Protein AF-A0AAD9KZC9-F1 (afdb_monomer_lite)

Sequence (178 aa):
MEQQASNIDYYKADNKGLCPDNWCVKVGAPATLSSRIDMGKLCSAVNNSTCDINAFLSQDCGNYLCGYIYYSSLLIDPTRTAFIHVPMLNEPFSAAQMAAGMETVCSAVNKSNCDVDAVVSLDPGRYLCDYIYYTSLHINPFCTAFIHVPPLNQPYTARQLAVAIRIAILAMLRMVPD

Foldseek 3Di:
DEFKAAQAQQPDADPVRDTDDNRGLDPPDDGMFGAPPPVVVVQVVCVPDPDPDHDDYDHDLDNYPRRSLQVVVRVVPSDPGDGDDDDDFDDDDDPVRVQVLLVQLQVQLVPDPLPDHDDDDPDLDDDSSCVVQVSQCVVPVGRDDGDDDDDDVVVDHPSSVSVSVVSSVSSNVVVGDD

Radius of gyration: 16.82 Å; chains: 1; bounding box: 42×35×44 Å

Organism: Ridgeia piscesae (NCBI:txid27915)

InterPro domains:
  IPR016125 Peptidase C15, pyroglutamyl peptidase I-like [PF01470] (5-92)
  IPR016125 Peptidase C15, pyroglutamyl peptidase I-like [PTHR23402] (2-100)
  IPR036440 Peptidase C15, pyroglutamyl peptidase I-like superfamily [G3DSA:3.40.630.20] (1-113)
  IPR036440 Peptidase C15, pyroglutamyl peptidase I-like superfamily [SSF53182] (2-108)
  IPR036440 Peptidase C15, pyroglutamyl peptidase I-like superfamily [SSF53182] (102-176)

pLDDT: mean 82.24, std 11.36, range [44.75, 97.19]

Structure (mmCIF, N/CA/C/O backbone):
data_AF-A0AAD9KZC9-F1
#
_entry.id   AF-A0AAD9KZC9-F1
#
loop_
_atom_site.group_PDB
_atom_site.id
_atom_site.type_symbol
_atom_site.label_atom_id
_atom_site.label_alt_id
_atom_site.label_comp_id
_atom_site.label_asym_id
_atom_site.label_entity_id
_atom_site.label_seq_id
_atom_site.pdbx_PDB_ins_code
_atom_site.Cartn_x
_atom_site.Cartn_y
_atom_site.Cartn_z
_atom_site.occupancy
_atom_site.B_iso_or_equiv
_atom_site.auth_seq_id
_atom_site.auth_comp_id
_atom_site.auth_asym_id
_atom_site.auth_atom_id
_atom_site.pdbx_PDB_model_num
ATOM 1 N N . MET A 1 1 ? -4.784 7.322 -3.745 1.00 84.12 1 MET A N 1
ATOM 2 C CA . MET A 1 1 ? -5.005 5.880 -4.005 1.00 84.12 1 MET A CA 1
ATOM 3 C C . MET A 1 1 ? -4.608 5.606 -5.436 1.00 84.12 1 MET A C 1
ATOM 5 O O . MET A 1 1 ? -5.137 6.276 -6.309 1.00 84.12 1 MET A O 1
ATOM 9 N N . GLU A 1 2 ? -3.690 4.677 -5.675 1.00 91.25 2 GLU A N 1
ATOM 10 C CA . GLU A 1 2 ? -3.120 4.442 -7.006 1.00 91.25 2 GLU A CA 1
ATOM 11 C C . GLU A 1 2 ? -3.871 3.319 -7.723 1.00 91.25 2 GLU A C 1
ATOM 13 O O . GLU A 1 2 ? -3.941 2.203 -7.214 1.00 91.25 2 GLU A O 1
ATOM 18 N N . GLN A 1 3 ? -4.449 3.598 -8.893 1.00 95.62 3 GLN A N 1
ATOM 19 C CA . GLN A 1 3 ? -5.153 2.578 -9.685 1.00 95.62 3 GLN A CA 1
ATOM 20 C C . GLN A 1 3 ? -4.210 1.775 -10.587 1.00 95.62 3 GLN A C 1
ATOM 22 O O . GLN A 1 3 ? -4.510 0.624 -10.927 1.00 95.62 3 GLN A O 1
ATOM 27 N N . GLN A 1 4 ? -3.102 2.387 -11.002 1.00 95.44 4 GLN A N 1
ATOM 28 C CA . GLN A 1 4 ? -2.185 1.842 -11.993 1.00 95.44 4 GLN A CA 1
ATOM 29 C C . GLN A 1 4 ? -0.729 2.192 -11.687 1.00 95.44 4 GLN A C 1
ATOM 31 O O . GLN A 1 4 ? -0.453 3.146 -10.964 1.00 95.44 4 GLN A O 1
ATOM 36 N N . ALA A 1 5 ? 0.184 1.424 -12.277 1.00 95.44 5 ALA A N 1
ATOM 37 C CA . ALA A 1 5 ? 1.619 1.654 -12.219 1.00 95.44 5 ALA A CA 1
ATOM 38 C C . ALA A 1 5 ? 2.258 1.522 -13.603 1.00 95.44 5 ALA A C 1
ATOM 40 O O . ALA A 1 5 ? 1.800 0.733 -14.438 1.00 95.44 5 ALA A O 1
ATOM 41 N N . SER A 1 6 ? 3.350 2.255 -13.813 1.00 95.56 6 SER A N 1
ATOM 42 C CA . SER A 1 6 ? 4.160 2.219 -15.033 1.00 95.56 6 SER A CA 1
ATOM 43 C C . SER A 1 6 ? 5.324 1.234 -14.909 1.00 95.56 6 SER A C 1
ATOM 45 O O . SER A 1 6 ? 5.920 1.096 -13.840 1.00 95.56 6 SER A O 1
ATOM 47 N N . ASN A 1 7 ? 5.673 0.574 -16.012 1.00 96.25 7 ASN A N 1
ATOM 48 C CA . ASN A 1 7 ? 6.872 -0.258 -16.135 1.00 96.25 7 ASN A CA 1
ATOM 49 C C . ASN A 1 7 ? 8.105 0.542 -16.568 1.00 96.25 7 ASN A C 1
ATOM 51 O O . ASN A 1 7 ? 9.201 0.005 -16.516 1.00 96.25 7 ASN A O 1
ATOM 55 N N . ILE A 1 8 ? 7.936 1.770 -17.054 1.00 94.88 8 ILE A N 1
ATOM 56 C CA . ILE A 1 8 ? 8.981 2.541 -17.740 1.00 94.88 8 ILE A CA 1
ATOM 57 C C . ILE A 1 8 ? 9.397 3.781 -16.944 1.00 94.88 8 ILE A C 1
ATOM 59 O O . ILE A 1 8 ? 8.752 4.144 -15.962 1.00 94.88 8 ILE A O 1
ATOM 63 N N . ASP A 1 9 ? 10.460 4.436 -17.410 1.00 94.2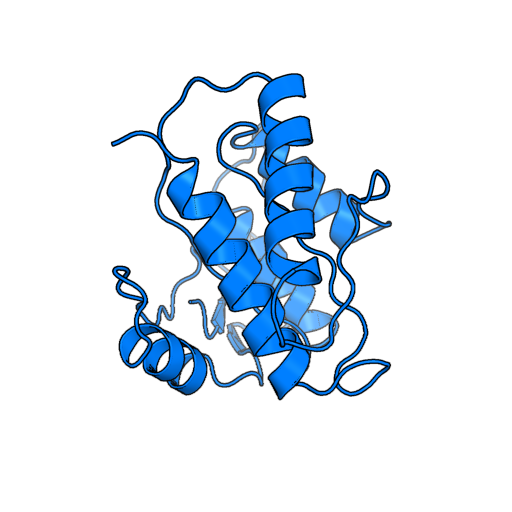5 9 ASP A N 1
ATOM 64 C CA . ASP A 1 9 ? 10.953 5.731 -16.931 1.00 94.25 9 ASP A CA 1
ATOM 65 C C . ASP A 1 9 ? 11.542 5.716 -15.507 1.00 94.25 9 ASP A C 1
ATOM 67 O O . ASP A 1 9 ? 11.534 6.724 -14.798 1.00 94.25 9 ASP A O 1
ATOM 71 N N . TYR A 1 10 ? 12.132 4.592 -15.094 1.00 91.94 10 TYR A N 1
ATOM 72 C CA . TYR A 1 10 ? 12.855 4.458 -13.821 1.00 91.94 10 TYR A CA 1
ATOM 73 C C . TYR A 1 10 ? 14.319 4.905 -13.945 1.00 91.94 10 TYR A C 1
ATOM 75 O O . TYR A 1 10 ? 15.244 4.120 -13.755 1.00 91.94 10 TYR A O 1
ATOM 83 N N . TYR A 1 11 ? 14.541 6.176 -14.283 1.00 91.56 11 TYR A N 1
ATOM 84 C CA . TYR A 1 11 ? 15.883 6.771 -14.428 1.00 91.56 11 TYR A CA 1
ATOM 85 C C . TYR A 1 11 ? 16.439 7.369 -13.127 1.00 91.56 11 TYR A C 1
ATOM 87 O O . TYR A 1 11 ? 17.618 7.712 -13.048 1.00 91.56 11 TYR A O 1
ATOM 95 N N . LYS A 1 12 ? 15.592 7.555 -12.106 1.00 86.38 12 LYS A N 1
ATOM 96 C CA . LYS A 1 12 ? 16.009 8.128 -10.822 1.00 86.38 12 LYS A CA 1
ATOM 97 C C . LYS A 1 12 ? 16.819 7.102 -10.038 1.00 86.38 12 LYS A C 1
ATOM 99 O O . LYS A 1 12 ? 16.315 6.024 -9.731 1.00 86.38 12 LYS A O 1
ATOM 104 N N . ALA A 1 13 ? 18.050 7.474 -9.705 1.00 84.38 13 ALA A N 1
ATOM 105 C CA . ALA A 1 13 ? 18.915 6.668 -8.866 1.00 84.38 13 ALA A CA 1
ATOM 106 C C . ALA A 1 13 ? 18.370 6.571 -7.435 1.00 84.38 13 ALA A C 1
ATOM 108 O O . ALA A 1 13 ? 17.853 7.549 -6.890 1.00 84.38 13 ALA A O 1
ATOM 109 N N . ASP A 1 14 ? 18.501 5.391 -6.842 1.00 81.56 14 ASP A N 1
ATOM 110 C CA . ASP A 1 14 ? 18.249 5.150 -5.433 1.00 81.56 14 ASP A CA 1
ATOM 111 C C . ASP A 1 14 ? 19.375 5.721 -4.551 1.00 81.56 14 ASP A C 1
ATOM 113 O O . ASP A 1 14 ? 20.325 6.366 -5.006 1.00 81.56 14 ASP A O 1
ATOM 117 N N . ASN A 1 15 ? 19.281 5.463 -3.252 1.00 70.12 15 ASN A N 1
ATOM 118 C CA . ASN A 1 15 ? 20.281 5.849 -2.256 1.00 70.12 15 ASN A CA 1
ATOM 119 C C . ASN A 1 15 ? 21.689 5.264 -2.495 1.00 70.12 15 ASN A C 1
ATOM 121 O O . ASN A 1 15 ? 22.656 5.763 -1.920 1.00 70.12 15 ASN A O 1
ATOM 125 N N . LYS A 1 16 ? 21.824 4.212 -3.309 1.00 81.62 16 LYS A N 1
ATOM 126 C CA . LYS A 1 16 ? 23.102 3.611 -3.709 1.00 81.62 16 LYS A CA 1
ATOM 127 C C . LYS A 1 16 ? 23.587 4.134 -5.059 1.00 81.62 16 LYS A C 1
ATOM 129 O O . LYS A 1 16 ? 24.608 3.663 -5.556 1.00 81.62 16 LYS A O 1
ATOM 134 N N . GLY A 1 17 ? 22.887 5.103 -5.646 1.00 84.25 17 GLY A N 1
ATOM 135 C CA . GLY A 1 17 ? 23.202 5.613 -6.972 1.00 84.25 17 GLY A CA 1
ATOM 136 C C . GLY A 1 17 ? 22.785 4.657 -8.094 1.00 84.25 17 GLY A C 1
ATOM 137 O O . GLY A 1 17 ? 23.264 4.810 -9.215 1.00 84.25 17 GLY A O 1
ATOM 138 N N . LEU A 1 18 ? 21.933 3.666 -7.810 1.00 85.12 18 LEU A N 1
ATOM 139 C CA . LEU A 1 18 ? 21.536 2.629 -8.759 1.00 85.12 18 LEU A CA 1
ATOM 140 C C . LEU A 1 18 ? 20.131 2.885 -9.301 1.00 85.12 18 LEU A C 1
ATOM 142 O O . LEU A 1 18 ? 19.255 3.382 -8.603 1.00 85.12 18 LEU A O 1
ATOM 146 N N . CYS A 1 19 ? 19.895 2.508 -10.551 1.00 89.00 19 CYS A N 1
ATOM 147 C CA . CYS A 1 19 ? 18.559 2.460 -11.140 1.00 89.00 19 CYS A CA 1
ATOM 148 C C . CYS A 1 19 ? 18.408 1.165 -11.954 1.00 89.00 19 CYS A C 1
ATOM 150 O O . CYS A 1 19 ? 19.422 0.543 -12.282 1.00 89.00 19 CYS A O 1
ATOM 152 N N . PRO A 1 20 ? 17.175 0.718 -12.251 1.00 89.69 20 PRO A N 1
ATOM 153 C CA . PRO A 1 20 ? 16.957 -0.493 -13.031 1.00 89.69 20 PRO A CA 1
ATOM 154 C C . PRO A 1 20 ? 17.607 -0.434 -14.417 1.00 89.69 20 PRO A C 1
ATOM 156 O O . PRO A 1 20 ? 17.500 0.570 -15.128 1.00 89.69 20 PRO A O 1
ATOM 159 N N . ASP A 1 21 ? 18.206 -1.549 -14.836 1.00 86.94 21 ASP A N 1
ATOM 160 C CA . ASP A 1 21 ? 18.710 -1.705 -16.198 1.00 86.94 21 ASP A CA 1
ATOM 161 C C . ASP A 1 21 ? 17.570 -1.531 -17.213 1.00 86.94 21 ASP A C 1
ATOM 163 O O . ASP A 1 21 ? 16.456 -2.032 -17.030 1.00 86.94 21 ASP A O 1
ATOM 167 N N . ASN A 1 22 ? 17.847 -0.833 -18.317 1.00 91.50 22 ASN A N 1
ATOM 168 C CA . ASN A 1 22 ? 16.850 -0.439 -19.327 1.00 91.50 22 ASN A CA 1
ATOM 169 C C . ASN A 1 22 ? 15.749 0.504 -18.802 1.00 91.50 22 ASN A C 1
ATOM 171 O O . ASN A 1 22 ? 14.739 0.689 -19.479 1.00 91.50 22 ASN A O 1
ATOM 175 N N . TRP A 1 23 ? 15.929 1.081 -17.606 1.00 94.50 23 TRP A N 1
ATOM 176 C CA . TRP A 1 23 ? 15.003 2.029 -16.971 1.00 94.50 23 TRP A CA 1
ATOM 177 C C . TRP A 1 23 ? 13.575 1.494 -16.840 1.00 94.50 23 TRP A C 1
ATOM 179 O O . TRP A 1 23 ? 12.606 2.256 -16.873 1.00 94.50 23 TRP A O 1
ATOM 189 N N . CYS A 1 24 ? 13.445 0.173 -16.695 1.00 94.94 24 CYS A N 1
ATOM 190 C CA . CYS A 1 24 ? 12.161 -0.497 -16.575 1.00 94.94 24 CYS A CA 1
ATOM 191 C C . CYS A 1 24 ? 12.136 -1.490 -15.413 1.00 94.94 24 CYS A C 1
ATOM 193 O O . CYS A 1 24 ? 13.174 -1.997 -14.992 1.00 94.94 24 CYS A O 1
ATOM 195 N N . VAL A 1 25 ? 10.943 -1.791 -14.896 1.00 91.75 25 VAL A N 1
ATOM 196 C CA . VAL A 1 25 ? 10.789 -2.758 -13.797 1.00 91.75 25 VAL A CA 1
ATOM 197 C C . VAL A 1 25 ? 11.050 -4.178 -14.288 1.00 91.75 25 VAL A C 1
ATOM 199 O O . VAL A 1 25 ? 11.763 -4.946 -13.642 1.00 91.75 25 VAL A O 1
ATOM 202 N N . LYS A 1 26 ? 10.482 -4.536 -15.446 1.00 93.81 26 LYS A N 1
ATOM 203 C CA . LYS A 1 26 ? 10.667 -5.843 -16.081 1.00 93.81 26 LYS A CA 1
ATOM 204 C C . LYS A 1 26 ? 10.661 -5.738 -17.603 1.00 93.81 26 LYS A C 1
ATOM 206 O O . LYS A 1 26 ? 9.644 -5.400 -18.214 1.00 93.81 26 LYS A O 1
ATOM 211 N N . VAL A 1 27 ? 11.781 -6.119 -18.218 1.00 95.56 27 VAL A N 1
ATOM 212 C CA . VAL A 1 27 ? 11.926 -6.189 -19.679 1.00 95.56 27 VAL A CA 1
ATOM 213 C C . VAL A 1 27 ? 10.889 -7.152 -20.264 1.00 95.56 27 VAL A C 1
ATOM 215 O O . VAL A 1 27 ? 10.708 -8.266 -19.772 1.00 95.56 27 VAL A O 1
ATOM 218 N N . GLY A 1 28 ? 10.191 -6.710 -21.313 1.00 95.25 28 GLY A N 1
ATOM 219 C CA . GLY A 1 28 ? 9.164 -7.495 -22.007 1.00 95.25 28 GLY A CA 1
ATOM 220 C C . GLY A 1 28 ? 7.811 -7.581 -21.291 1.00 95.25 28 GLY A C 1
ATOM 221 O O . GLY A 1 28 ? 6.893 -8.206 -21.819 1.00 95.25 28 GLY A O 1
ATOM 222 N N . ALA A 1 29 ? 7.656 -6.966 -20.115 1.00 95.75 29 ALA A N 1
ATOM 223 C CA . ALA A 1 29 ? 6.354 -6.825 -19.468 1.00 95.75 29 ALA A CA 1
ATOM 224 C C . ALA A 1 29 ? 5.546 -5.656 -20.077 1.00 95.75 29 ALA A C 1
ATOM 226 O O . ALA A 1 29 ? 6.134 -4.790 -20.732 1.00 95.75 29 ALA A O 1
ATOM 227 N N . PRO A 1 30 ? 4.213 -5.602 -19.865 1.00 97.19 30 PRO A N 1
ATOM 228 C CA . PRO A 1 30 ? 3.374 -4.489 -20.318 1.00 97.19 30 PRO A CA 1
ATOM 229 C C . PRO A 1 30 ? 3.914 -3.113 -19.898 1.00 97.19 30 PRO A C 1
ATOM 231 O O . PRO A 1 30 ? 4.654 -3.000 -18.932 1.00 97.19 30 PRO A O 1
ATOM 234 N N . ALA A 1 31 ? 3.550 -2.040 -20.602 1.00 95.38 31 ALA A N 1
ATOM 235 C CA . ALA A 1 31 ? 3.979 -0.690 -20.208 1.00 95.38 31 ALA A CA 1
ATOM 236 C C . ALA A 1 31 ? 3.273 -0.200 -18.931 1.00 95.38 31 ALA A C 1
ATOM 238 O O . ALA A 1 31 ? 3.824 0.593 -18.172 1.00 95.38 31 ALA A O 1
ATOM 239 N N . THR A 1 32 ? 2.059 -0.689 -18.684 1.00 96.56 32 THR A N 1
ATOM 240 C CA . THR A 1 32 ? 1.214 -0.282 -17.562 1.00 96.56 32 THR A CA 1
ATOM 241 C C . THR A 1 32 ? 0.460 -1.491 -17.035 1.00 96.56 32 THR A C 1
ATOM 243 O O . THR A 1 32 ? 0.015 -2.343 -17.807 1.00 96.56 32 THR A O 1
ATOM 246 N N . LEU A 1 33 ? 0.295 -1.551 -15.717 1.00 96.62 33 LEU A N 1
ATOM 247 C CA . LEU A 1 33 ? -0.581 -2.503 -15.045 1.00 96.62 33 LEU A CA 1
ATOM 248 C C . LEU A 1 33 ? -1.555 -1.749 -14.148 1.00 96.62 33 LEU A C 1
ATOM 250 O O . LEU A 1 33 ? -1.214 -0.705 -13.598 1.00 96.62 33 LEU A O 1
ATOM 254 N N . SER A 1 34 ? -2.745 -2.310 -13.963 1.00 95.81 34 SER A N 1
ATOM 255 C CA . SER A 1 34 ? -3.761 -1.761 -13.067 1.00 95.81 34 SER A CA 1
ATOM 256 C C . SER A 1 34 ? -4.126 -2.769 -11.991 1.00 95.81 34 SER A C 1
ATOM 258 O O . SER A 1 34 ? -4.218 -3.973 -12.256 1.00 95.81 34 SER A O 1
ATOM 260 N N . SER A 1 35 ? -4.382 -2.273 -10.782 1.00 93.06 35 SER A N 1
ATOM 261 C CA . SER A 1 35 ? -5.035 -3.085 -9.759 1.00 93.06 35 SER A CA 1
ATOM 262 C C . SER A 1 35 ? -6.418 -3.513 -10.244 1.00 93.06 35 SER A C 1
ATOM 264 O O . SER A 1 35 ? -7.124 -2.742 -10.894 1.00 93.06 35 SER A O 1
ATOM 266 N N . ARG A 1 36 ? -6.832 -4.739 -9.910 1.00 93.81 36 ARG A N 1
ATOM 267 C CA . ARG A 1 36 ? -8.231 -5.165 -10.070 1.00 93.81 36 ARG A CA 1
ATOM 268 C C . ARG A 1 36 ? -9.096 -4.783 -8.871 1.00 93.81 36 ARG A C 1
ATOM 270 O O . ARG A 1 36 ? -10.302 -5.015 -8.898 1.00 93.81 36 ARG A O 1
ATOM 277 N N . ILE A 1 37 ? -8.497 -4.202 -7.833 1.00 89.00 37 ILE A N 1
ATOM 278 C CA . ILE A 1 37 ? -9.226 -3.509 -6.778 1.00 89.00 37 ILE A CA 1
ATOM 279 C C . ILE A 1 37 ? -9.670 -2.163 -7.356 1.00 89.00 37 ILE A C 1
ATOM 281 O O . ILE A 1 37 ? -8.872 -1.414 -7.921 1.00 89.00 37 ILE A O 1
ATOM 285 N N . ASP A 1 38 ? -10.965 -1.880 -7.242 1.00 90.75 38 ASP A N 1
ATOM 286 C CA . ASP A 1 38 ? -11.567 -0.638 -7.721 1.00 90.75 38 ASP A CA 1
ATOM 287 C C . ASP A 1 38 ? -11.226 0.502 -6.751 1.00 90.75 38 ASP A C 1
ATOM 289 O O . ASP A 1 38 ? -11.909 0.730 -5.745 1.00 90.75 38 ASP A O 1
ATOM 293 N N . MET A 1 39 ? -10.125 1.198 -7.039 1.00 89.25 39 MET A N 1
ATOM 294 C CA . MET A 1 39 ? -9.625 2.274 -6.189 1.00 89.25 39 MET A CA 1
ATOM 295 C C . MET A 1 39 ? -10.532 3.498 -6.230 1.00 89.25 39 MET A C 1
ATOM 297 O O . MET A 1 39 ? -10.575 4.251 -5.262 1.00 89.25 39 MET A O 1
ATOM 301 N N . GLY A 1 40 ? -11.301 3.687 -7.307 1.00 89.94 40 GLY A N 1
ATOM 302 C CA . GLY A 1 40 ? -12.314 4.737 -7.392 1.00 89.94 40 GLY A CA 1
ATOM 303 C C . GLY A 1 40 ? -13.448 4.509 -6.391 1.00 89.94 40 GLY A C 1
ATOM 304 O O . GLY A 1 40 ? -13.823 5.428 -5.654 1.00 89.94 40 GLY A O 1
ATOM 305 N N . LYS A 1 41 ? -13.948 3.270 -6.294 1.00 88.44 41 LYS A N 1
ATOM 306 C CA . LYS A 1 41 ? -14.917 2.882 -5.258 1.00 88.44 41 LYS A CA 1
ATOM 307 C C . LYS A 1 41 ? -14.336 3.015 -3.857 1.00 88.44 41 LYS A C 1
ATOM 309 O O . LYS A 1 41 ? -15.022 3.538 -2.982 1.00 88.44 41 LYS A O 1
ATOM 314 N N . LEU A 1 42 ? -13.094 2.580 -3.641 1.00 83.69 42 LEU A N 1
ATOM 315 C CA . LEU A 1 42 ? -12.437 2.706 -2.337 1.00 83.69 42 LEU A CA 1
ATOM 316 C C . LEU A 1 42 ? -12.280 4.180 -1.929 1.00 83.69 42 LEU A C 1
ATOM 318 O O . LEU A 1 42 ? -12.610 4.549 -0.807 1.00 83.69 42 LEU A O 1
ATOM 322 N N . CYS A 1 43 ? -11.860 5.031 -2.864 1.00 84.94 43 CYS A N 1
ATOM 323 C CA . CYS A 1 43 ? -11.721 6.472 -2.680 1.00 84.94 43 CYS A CA 1
ATOM 324 C C . CYS A 1 43 ? -13.065 7.121 -2.320 1.00 84.94 43 CYS A C 1
ATOM 326 O O . CYS A 1 43 ? -13.178 7.823 -1.317 1.00 84.94 43 CYS A O 1
ATOM 328 N N . SER A 1 44 ? -14.120 6.783 -3.068 1.00 85.19 44 SER A N 1
ATOM 329 C CA . SER A 1 44 ? -15.486 7.243 -2.792 1.00 85.19 44 SER A CA 1
ATOM 330 C C . SER A 1 44 ? -15.982 6.780 -1.420 1.00 85.19 44 SER A C 1
ATOM 332 O O . SER A 1 44 ? -16.632 7.538 -0.706 1.00 85.19 44 SER A O 1
ATOM 334 N N . ALA A 1 45 ? -15.669 5.544 -1.025 1.00 81.50 45 ALA A N 1
ATOM 335 C CA . ALA A 1 45 ? -16.041 5.013 0.282 1.00 81.50 45 ALA A CA 1
ATOM 336 C C . ALA A 1 45 ? -15.341 5.752 1.433 1.00 81.50 45 ALA A C 1
ATOM 338 O O . ALA A 1 45 ? -15.967 5.968 2.468 1.00 81.50 45 ALA A O 1
ATOM 339 N N . VAL A 1 46 ? -14.080 6.167 1.255 1.00 74.25 46 VAL A N 1
ATOM 340 C CA . VAL A 1 46 ? -13.367 6.999 2.240 1.00 74.25 46 VAL A CA 1
ATOM 341 C C . VAL A 1 46 ? -14.003 8.383 2.337 1.00 74.25 46 VAL A C 1
ATOM 343 O O . VAL A 1 46 ? -14.352 8.796 3.442 1.00 74.25 46 VAL A O 1
ATOM 346 N N . ASN A 1 47 ? -14.252 9.039 1.202 1.00 78.31 47 ASN A N 1
ATOM 347 C CA . ASN A 1 47 ? -14.821 10.392 1.161 1.00 78.31 47 ASN A CA 1
ATOM 348 C C . ASN A 1 47 ? -16.263 10.464 1.685 1.00 78.31 47 ASN A C 1
ATOM 350 O O . ASN A 1 47 ? -16.666 11.475 2.245 1.00 78.31 47 ASN A O 1
ATOM 354 N N . ASN A 1 48 ? -17.040 9.388 1.539 1.00 82.00 48 ASN A N 1
ATOM 355 C CA . ASN A 1 48 ? -18.402 9.292 2.078 1.00 82.00 48 ASN A CA 1
ATOM 356 C C . ASN A 1 48 ? -18.447 8.805 3.535 1.00 82.00 48 ASN A C 1
ATOM 358 O O . ASN A 1 48 ? -19.527 8.608 4.096 1.00 82.00 48 ASN A O 1
ATOM 362 N N . SER A 1 49 ? -17.294 8.530 4.141 1.00 77.06 49 SER A N 1
ATOM 363 C CA . SER A 1 49 ? -17.224 8.117 5.536 1.00 77.06 49 SER A CA 1
ATOM 364 C C . SER A 1 49 ? -17.157 9.330 6.465 1.00 77.06 49 SER A C 1
ATOM 366 O O . SER A 1 49 ? -16.911 10.449 6.040 1.00 77.06 49 SER A O 1
ATOM 368 N N . THR A 1 50 ? -17.314 9.113 7.770 1.00 67.31 50 THR A N 1
ATOM 369 C CA . THR A 1 50 ? -17.133 10.158 8.797 1.00 67.31 50 THR A CA 1
ATOM 370 C C . THR A 1 50 ? -15.654 10.531 9.026 1.00 67.31 50 THR A C 1
ATOM 372 O O . THR A 1 50 ? -15.289 10.933 10.127 1.00 67.31 50 THR A O 1
ATOM 375 N N . CYS A 1 51 ? -14.778 10.257 8.057 1.00 55.66 51 CYS A N 1
ATOM 376 C CA . CYS A 1 51 ? -13.347 10.529 8.125 1.00 55.66 51 CYS A CA 1
ATOM 377 C C . CYS A 1 51 ? -13.099 11.952 7.632 1.00 55.66 51 CYS A C 1
ATOM 379 O O . CYS A 1 51 ? -13.516 12.281 6.528 1.00 55.66 51 CYS A O 1
ATOM 381 N N . ASP A 1 52 ? -12.380 12.764 8.404 1.00 67.25 52 ASP A N 1
ATOM 382 C CA . ASP A 1 52 ? -12.081 14.160 8.049 1.00 67.25 52 ASP A CA 1
ATOM 383 C C . ASP A 1 52 ? -10.898 14.271 7.067 1.00 67.25 52 ASP A C 1
ATOM 385 O O . ASP A 1 52 ? -10.052 15.156 7.147 1.00 67.25 52 ASP A O 1
ATOM 389 N N . ILE A 1 53 ? -10.776 13.286 6.171 1.00 63.97 53 ILE A N 1
ATOM 390 C CA . ILE A 1 53 ? -9.677 13.177 5.215 1.00 63.97 53 ILE A CA 1
ATOM 391 C C . ILE A 1 53 ? -10.246 12.893 3.847 1.00 63.97 53 ILE A C 1
ATOM 393 O O . ILE A 1 53 ? -10.986 11.930 3.643 1.00 63.97 53 ILE A O 1
ATOM 397 N N . ASN A 1 54 ? -9.802 13.708 2.901 1.00 73.50 54 ASN A N 1
ATOM 398 C CA . ASN A 1 54 ? -10.113 13.534 1.500 1.00 73.50 54 ASN A CA 1
ATOM 399 C C . ASN A 1 54 ? -9.131 12.542 0.873 1.00 73.50 54 ASN A C 1
ATOM 401 O O . ASN A 1 54 ? -7.917 12.752 0.857 1.00 73.50 54 ASN A O 1
ATOM 405 N N . ALA A 1 55 ? -9.671 11.460 0.332 1.00 78.81 55 ALA A N 1
ATOM 406 C CA . ALA A 1 55 ? -8.976 10.569 -0.570 1.00 78.81 55 ALA A CA 1
ATOM 407 C C . ALA A 1 55 ? -9.123 11.057 -2.014 1.00 78.81 55 ALA A C 1
ATOM 409 O O . ALA A 1 55 ? -10.174 11.545 -2.438 1.00 78.81 55 ALA A O 1
ATOM 410 N N . PHE A 1 56 ? -8.063 10.845 -2.791 1.00 84.69 56 PHE A N 1
ATOM 411 C CA . PHE A 1 56 ? -8.039 11.117 -4.222 1.00 84.69 56 PHE A CA 1
ATOM 412 C C . PHE A 1 56 ? -7.603 9.869 -4.979 1.00 84.69 56 PHE A C 1
ATOM 414 O O . PHE A 1 56 ? -6.725 9.118 -4.531 1.00 84.69 56 PHE A O 1
ATOM 421 N N . LEU A 1 57 ? -8.230 9.645 -6.132 1.00 91.94 57 LEU A N 1
ATOM 422 C CA . LEU A 1 57 ? -7.760 8.655 -7.087 1.00 91.94 57 LEU A CA 1
ATOM 423 C C . LEU A 1 57 ? -6.581 9.255 -7.853 1.00 91.94 57 LEU A C 1
ATOM 425 O O . LEU A 1 57 ? -6.686 10.359 -8.381 1.00 91.94 57 LEU A O 1
ATOM 429 N N . SER A 1 58 ? -5.487 8.514 -7.919 1.00 90.06 58 SER A N 1
ATOM 4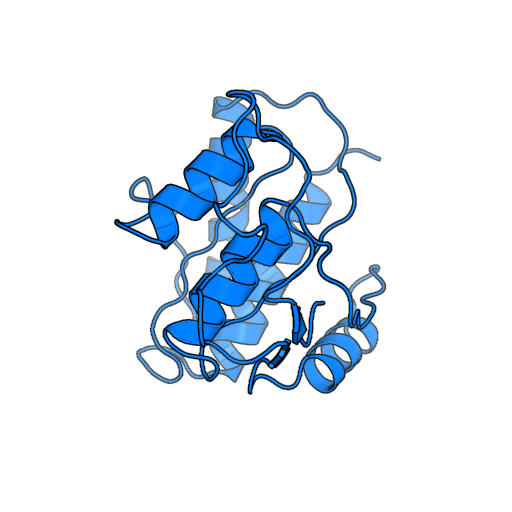30 C CA . SER A 1 58 ? -4.305 8.840 -8.698 1.00 90.06 58 SER A CA 1
ATOM 431 C C . SER A 1 58 ? -4.067 7.743 -9.732 1.00 90.06 58 SER A C 1
ATOM 433 O O . SER A 1 58 ? -4.338 6.558 -9.503 1.00 90.06 58 SER A O 1
ATOM 435 N N . GLN A 1 59 ? -3.616 8.179 -10.904 1.00 87.69 59 GLN A N 1
ATOM 436 C CA . GLN A 1 59 ? -3.211 7.325 -12.019 1.00 87.69 59 GLN A CA 1
ATOM 437 C C . GLN A 1 59 ? -1.687 7.316 -12.196 1.00 87.69 59 GLN A C 1
ATOM 439 O O . GLN A 1 59 ? -1.183 6.709 -13.140 1.00 87.69 59 GLN A O 1
ATOM 444 N N . ASP A 1 60 ? -0.969 8.008 -11.311 1.00 86.62 60 ASP A N 1
ATOM 445 C CA . ASP A 1 60 ? 0.477 8.150 -11.347 1.00 86.62 60 ASP A CA 1
ATOM 446 C C . ASP A 1 60 ? 1.053 7.922 -9.946 1.00 86.62 60 ASP A C 1
ATOM 448 O O . ASP A 1 60 ? 1.017 8.789 -9.072 1.00 86.62 60 ASP A O 1
ATOM 452 N N . CYS A 1 61 ? 1.606 6.729 -9.743 1.00 83.19 61 CYS A N 1
ATOM 453 C CA . CYS A 1 61 ? 2.326 6.369 -8.528 1.00 83.19 61 CYS A CA 1
ATOM 454 C C . CYS A 1 61 ? 3.795 6.837 -8.538 1.00 83.19 61 CYS A C 1
ATOM 456 O O . CYS A 1 61 ? 4.560 6.498 -7.631 1.00 83.19 61 CYS A O 1
ATOM 458 N N . GLY A 1 62 ? 4.206 7.582 -9.567 1.00 87.12 62 GLY A N 1
ATOM 459 C CA . GLY A 1 62 ? 5.572 8.009 -9.822 1.00 87.12 62 GLY A CA 1
ATOM 460 C C . GLY A 1 62 ? 6.485 6.878 -10.300 1.00 87.12 62 GLY A C 1
ATOM 461 O O . GLY A 1 62 ? 6.236 5.701 -10.063 1.00 87.12 62 GLY A O 1
ATOM 462 N N . ASN A 1 63 ? 7.610 7.251 -10.916 1.00 87.62 63 ASN A N 1
ATOM 463 C CA . ASN A 1 63 ? 8.598 6.315 -11.475 1.00 87.62 63 ASN A CA 1
ATOM 464 C C . ASN A 1 63 ? 9.879 6.265 -10.619 1.00 87.62 63 ASN A C 1
ATOM 466 O O . ASN A 1 63 ? 11.001 6.447 -11.090 1.00 87.62 63 ASN A O 1
ATOM 470 N N . TYR A 1 64 ? 9.691 6.097 -9.310 1.00 86.25 64 TYR A N 1
ATOM 471 C CA . TYR A 1 64 ? 10.760 5.847 -8.334 1.00 86.25 64 TYR A CA 1
ATOM 472 C C . TYR A 1 64 ? 10.442 4.561 -7.553 1.00 86.25 64 TYR A C 1
ATOM 474 O O . TYR A 1 64 ? 9.711 3.710 -8.046 1.00 86.25 64 TYR A O 1
ATOM 482 N N . LEU A 1 65 ? 10.946 4.385 -6.333 1.00 83.00 65 LEU A N 1
ATOM 483 C CA . LEU A 1 65 ? 10.761 3.148 -5.571 1.00 83.00 65 LEU A CA 1
ATOM 484 C C . LEU A 1 65 ? 9.283 2.796 -5.332 1.00 83.00 65 LEU A C 1
ATOM 486 O O . LEU A 1 65 ? 8.922 1.632 -5.478 1.00 83.00 65 LEU A O 1
ATOM 490 N N . CYS A 1 66 ? 8.417 3.782 -5.062 1.00 83.19 66 CYS A N 1
ATOM 491 C CA . CYS A 1 66 ? 6.976 3.563 -4.874 1.00 83.19 66 CYS A CA 1
ATOM 492 C C . CYS A 1 66 ? 6.331 2.877 -6.088 1.00 83.19 66 CYS A C 1
ATOM 494 O O . CYS A 1 66 ? 5.725 1.813 -5.952 1.00 83.19 66 CYS A O 1
ATOM 496 N N . GLY A 1 67 ? 6.512 3.446 -7.284 1.00 89.19 67 GLY A N 1
ATOM 497 C CA . GLY A 1 67 ? 5.998 2.851 -8.515 1.00 89.19 67 GLY A CA 1
ATOM 498 C C . GLY A 1 67 ? 6.655 1.526 -8.863 1.00 89.19 67 GLY A C 1
ATOM 499 O O . GLY A 1 67 ? 5.954 0.597 -9.260 1.00 89.19 67 GLY A O 1
ATOM 500 N N . TYR A 1 68 ? 7.968 1.393 -8.637 1.00 89.19 68 TYR A N 1
ATOM 501 C CA . TYR A 1 68 ? 8.710 0.167 -8.938 1.00 89.19 68 TYR A CA 1
ATOM 502 C C . TYR A 1 68 ? 8.141 -1.005 -8.138 1.00 89.19 68 TYR A C 1
ATOM 504 O O . TYR A 1 68 ? 7.853 -2.080 -8.672 1.00 89.19 68 TYR A O 1
ATOM 512 N N . ILE A 1 69 ? 7.931 -0.768 -6.845 1.00 86.75 69 ILE A N 1
ATOM 513 C CA . ILE A 1 69 ? 7.334 -1.707 -5.904 1.00 86.75 69 ILE A CA 1
ATOM 514 C C . ILE A 1 69 ? 5.895 -2.030 -6.300 1.00 86.75 69 ILE A C 1
ATOM 516 O O . ILE A 1 69 ? 5.520 -3.205 -6.352 1.00 86.75 69 ILE A O 1
ATOM 520 N N . TYR A 1 70 ? 5.083 -1.009 -6.581 1.00 91.81 70 TYR A N 1
ATOM 521 C CA . TYR A 1 70 ? 3.679 -1.214 -6.913 1.00 91.81 70 TYR A CA 1
ATOM 522 C C . TYR A 1 70 ? 3.532 -2.023 -8.207 1.00 91.81 70 TYR A C 1
ATOM 524 O O . TYR A 1 70 ? 2.819 -3.027 -8.227 1.00 91.81 70 TYR A O 1
ATOM 532 N N . TYR A 1 71 ? 4.286 -1.675 -9.251 1.00 93.94 71 TYR A N 1
ATOM 533 C CA . TYR A 1 71 ? 4.315 -2.412 -10.511 1.00 93.94 71 TYR A CA 1
ATOM 534 C C . TYR A 1 71 ? 4.806 -3.856 -10.330 1.00 93.94 71 TYR A C 1
ATOM 536 O O . TYR A 1 71 ? 4.181 -4.793 -10.828 1.00 93.94 71 TYR A O 1
ATOM 544 N N . SER A 1 72 ? 5.884 -4.061 -9.563 1.00 89.94 72 SER A N 1
ATOM 545 C CA . SER A 1 72 ? 6.396 -5.402 -9.233 1.00 89.94 72 SER A CA 1
ATOM 546 C C . SER A 1 72 ? 5.347 -6.259 -8.520 1.00 89.94 72 SER A C 1
ATOM 548 O O . SER A 1 72 ? 5.210 -7.447 -8.803 1.00 89.94 72 SER A O 1
ATOM 550 N N . SER A 1 73 ? 4.565 -5.649 -7.631 1.00 86.69 73 SER A N 1
ATOM 551 C CA . SER A 1 73 ? 3.484 -6.318 -6.902 1.00 86.69 73 SER A CA 1
ATOM 552 C C . SER A 1 73 ? 2.314 -6.672 -7.832 1.00 86.69 73 SER A C 1
ATOM 554 O O . SER A 1 73 ? 1.791 -7.787 -7.788 1.00 86.69 73 SER A O 1
ATOM 556 N N . LEU A 1 74 ? 1.958 -5.766 -8.752 1.00 91.44 74 LEU A N 1
ATOM 557 C CA . LEU A 1 74 ? 0.941 -6.005 -9.780 1.00 91.44 74 LEU A CA 1
ATOM 558 C C . LEU A 1 74 ? 1.326 -7.134 -10.746 1.00 91.44 74 LEU A C 1
ATOM 560 O O . LEU A 1 74 ? 0.442 -7.863 -11.193 1.00 91.44 74 LEU A O 1
ATOM 564 N N . LEU A 1 75 ? 2.618 -7.305 -11.053 1.00 92.19 75 LEU A N 1
ATOM 565 C CA . LEU A 1 75 ? 3.110 -8.430 -11.858 1.00 92.19 75 LEU A CA 1
ATOM 566 C C . LEU A 1 75 ? 2.888 -9.786 -11.184 1.00 92.19 75 LEU A C 1
ATOM 568 O O . LEU A 1 75 ? 2.744 -10.791 -11.879 1.00 92.19 75 LEU A O 1
ATOM 572 N N . ILE A 1 76 ? 2.906 -9.821 -9.851 1.00 89.50 76 ILE A N 1
ATOM 573 C CA . ILE A 1 76 ? 2.693 -11.044 -9.077 1.00 89.50 76 ILE A CA 1
ATOM 574 C C . ILE A 1 76 ? 1.198 -11.355 -9.015 1.00 89.50 76 ILE A C 1
ATOM 576 O O . ILE A 1 76 ? 0.788 -12.458 -9.370 1.00 89.50 76 ILE A O 1
ATOM 580 N N . ASP A 1 77 ? 0.381 -10.396 -8.569 1.00 85.00 77 ASP A N 1
ATOM 581 C CA . ASP A 1 77 ? -1.066 -10.585 -8.469 1.00 85.00 77 ASP A CA 1
ATOM 582 C C . ASP A 1 77 ? -1.826 -9.244 -8.444 1.00 85.00 77 ASP A C 1
ATOM 584 O O . ASP A 1 77 ? -1.924 -8.592 -7.397 1.00 85.00 77 ASP A O 1
ATOM 588 N N . PRO A 1 78 ? -2.453 -8.828 -9.557 1.00 87.75 78 PRO A N 1
ATOM 589 C CA . PRO A 1 78 ? -3.189 -7.570 -9.603 1.00 87.75 78 PRO A CA 1
ATOM 590 C C . PRO A 1 78 ? -4.526 -7.630 -8.850 1.00 87.75 78 PRO A C 1
ATOM 592 O O . PRO A 1 78 ? -5.142 -6.591 -8.631 1.00 87.75 78 PRO A O 1
ATOM 595 N N . THR A 1 79 ? -5.006 -8.813 -8.444 1.00 85.00 79 THR A N 1
ATOM 596 C CA . THR A 1 79 ? -6.289 -8.968 -7.730 1.00 85.00 79 THR A CA 1
ATOM 597 C C . THR A 1 79 ? -6.202 -8.649 -6.243 1.00 85.00 79 THR A C 1
ATOM 599 O O . THR A 1 79 ? -7.220 -8.351 -5.620 1.00 85.00 79 THR A O 1
ATOM 602 N N . ARG A 1 80 ? -4.988 -8.683 -5.683 1.00 80.44 80 ARG A N 1
ATOM 603 C CA . ARG A 1 80 ? -4.713 -8.469 -4.254 1.00 80.44 80 ARG A CA 1
ATOM 604 C C . ARG A 1 80 ? -3.717 -7.345 -3.987 1.00 80.44 80 ARG A C 1
ATOM 606 O O . ARG A 1 80 ? -3.296 -7.161 -2.852 1.00 80.44 80 ARG A O 1
ATOM 613 N N . THR A 1 81 ? -3.352 -6.589 -5.015 1.00 84.62 81 THR A N 1
ATOM 614 C CA . THR A 1 81 ? -2.366 -5.517 -4.891 1.00 84.62 81 THR A CA 1
ATOM 615 C C . THR A 1 81 ? -3.056 -4.162 -4.890 1.00 84.62 81 THR A C 1
ATOM 617 O O . THR A 1 81 ? -3.715 -3.783 -5.859 1.00 84.62 81 THR A O 1
ATOM 620 N N . ALA A 1 82 ? -2.862 -3.415 -3.811 1.00 85.56 82 ALA A N 1
ATOM 621 C CA . ALA A 1 82 ? -3.303 -2.041 -3.638 1.00 85.56 82 ALA A CA 1
ATOM 622 C C . ALA A 1 82 ? -2.105 -1.171 -3.248 1.00 85.56 82 ALA A C 1
ATOM 624 O O . ALA A 1 82 ? -1.251 -1.620 -2.488 1.00 85.56 82 ALA A O 1
ATOM 625 N N . PHE A 1 83 ? -2.056 0.069 -3.737 1.00 85.81 83 PHE A N 1
ATOM 626 C CA . PHE A 1 83 ? -1.061 1.047 -3.307 1.00 85.81 83 PHE A CA 1
ATOM 627 C C . PHE A 1 83 ? -1.729 2.390 -3.022 1.00 85.81 83 PHE A C 1
ATOM 629 O O . PHE A 1 83 ? -2.637 2.830 -3.734 1.00 85.81 83 PHE A O 1
ATOM 636 N N . ILE A 1 84 ? -1.323 3.024 -1.927 1.00 82.31 84 ILE A N 1
ATOM 637 C CA . ILE A 1 84 ? -1.912 4.266 -1.439 1.00 82.31 84 ILE A CA 1
ATOM 638 C C . ILE A 1 84 ? -0.760 5.176 -1.034 1.00 82.31 84 ILE A C 1
ATOM 640 O O . ILE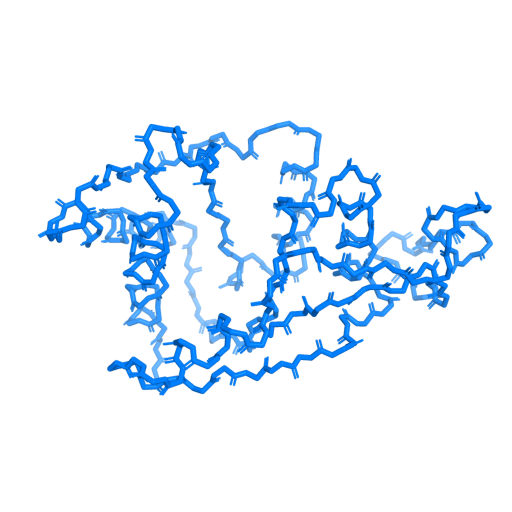 A 1 84 ? -0.060 4.885 -0.071 1.00 82.31 84 ILE A O 1
ATOM 644 N N . HIS A 1 85 ? -0.582 6.288 -1.746 1.00 76.75 85 HIS A N 1
ATOM 645 C CA . HIS A 1 85 ? 0.213 7.387 -1.221 1.00 76.75 85 HIS A CA 1
ATOM 646 C C . HIS A 1 85 ? -0.531 8.085 -0.087 1.00 76.75 85 HIS A C 1
ATOM 648 O O . HIS A 1 85 ? -1.723 8.390 -0.203 1.00 76.75 85 HIS A O 1
ATOM 654 N N . VAL A 1 86 ? 0.204 8.355 0.985 1.00 67.31 86 VAL A N 1
ATOM 655 C CA . VAL A 1 86 ? -0.209 9.226 2.082 1.00 67.31 86 VAL A CA 1
ATOM 656 C C . VAL A 1 86 ? 0.640 10.503 2.040 1.00 67.31 86 VAL A C 1
ATOM 658 O O . VAL A 1 86 ? 1.808 10.426 1.646 1.00 67.31 86 VAL A O 1
ATOM 661 N N . PRO A 1 87 ? 0.081 11.680 2.381 1.00 60.75 87 PRO A N 1
ATOM 662 C CA . PRO A 1 87 ? 0.862 12.908 2.512 1.00 60.75 87 PRO A CA 1
ATOM 663 C C . PRO A 1 87 ? 2.008 12.739 3.516 1.00 60.75 87 PRO A C 1
ATOM 665 O O . PRO A 1 87 ? 1.927 11.900 4.411 1.00 60.75 87 PRO A O 1
ATOM 668 N N . MET A 1 88 ? 3.061 13.546 3.383 1.00 49.69 88 MET A N 1
ATOM 669 C CA . MET A 1 88 ? 4.122 13.603 4.395 1.00 49.69 88 MET A CA 1
ATOM 670 C C . MET A 1 88 ? 3.525 14.021 5.746 1.00 49.69 88 MET A C 1
ATOM 672 O O . MET A 1 88 ? 2.701 14.934 5.790 1.00 49.69 88 MET A O 1
ATOM 676 N N . LEU A 1 89 ? 3.935 13.351 6.824 1.00 46.62 89 LEU A N 1
ATOM 677 C CA . LEU A 1 89 ? 3.475 13.615 8.189 1.00 46.62 89 LEU A CA 1
ATOM 678 C C . LEU A 1 89 ? 4.642 14.141 9.042 1.00 46.62 89 LEU A C 1
ATOM 680 O O . LEU A 1 89 ? 5.804 13.843 8.775 1.00 46.62 89 LEU A O 1
ATOM 684 N N . ASN A 1 90 ? 4.330 14.959 10.045 1.00 44.75 90 ASN A N 1
ATOM 685 C CA . ASN A 1 90 ? 5.303 15.682 10.867 1.00 44.75 90 ASN A CA 1
ATOM 686 C C . ASN A 1 90 ? 6.248 14.749 11.663 1.00 44.75 90 ASN A C 1
ATOM 688 O O . ASN A 1 90 ? 5.803 13.804 12.317 1.00 44.75 90 ASN A O 1
ATOM 692 N N . GLU A 1 91 ? 7.552 15.063 11.664 1.00 48.50 91 GLU A N 1
ATOM 693 C CA . GLU A 1 91 ? 8.525 14.595 12.672 1.00 48.50 91 GLU A CA 1
ATOM 694 C C . GLU A 1 91 ? 8.101 15.107 14.065 1.00 48.50 91 GLU A C 1
ATOM 696 O O . GLU A 1 91 ? 7.677 16.264 14.147 1.00 48.50 91 GLU A O 1
ATOM 701 N N . PRO A 1 92 ? 8.182 14.317 15.169 1.00 51.34 92 PRO A N 1
ATOM 702 C CA . PRO A 1 92 ? 9.473 13.942 15.774 1.00 51.34 92 PRO A CA 1
ATOM 703 C C . PRO A 1 92 ? 9.474 12.624 16.606 1.00 51.34 92 PRO A C 1
ATOM 705 O O . PRO A 1 92 ? 10.075 12.563 17.682 1.00 51.34 92 PRO A O 1
ATOM 708 N N . PHE A 1 93 ? 8.768 11.564 16.200 1.00 57.50 93 PHE A N 1
ATOM 709 C CA . PHE A 1 93 ? 8.573 10.393 17.077 1.00 57.50 93 PHE A CA 1
ATOM 710 C C . PHE A 1 93 ? 9.725 9.374 17.060 1.00 57.50 93 PHE A C 1
ATOM 712 O O . PHE A 1 93 ? 10.194 8.941 16.013 1.00 57.50 93 PHE A O 1
ATOM 719 N N . SER A 1 94 ? 10.143 8.914 18.243 1.00 57.88 94 SER A N 1
ATOM 720 C CA . SER A 1 94 ? 11.104 7.811 18.401 1.00 57.88 94 SER A CA 1
ATOM 721 C C . SER A 1 94 ? 10.493 6.437 18.081 1.00 57.88 94 SER A C 1
ATOM 723 O O . SER A 1 94 ? 9.282 6.244 18.165 1.00 57.88 94 SER A O 1
ATOM 725 N N . ALA A 1 95 ? 11.334 5.430 17.812 1.00 59.06 95 ALA A N 1
ATOM 726 C CA . ALA A 1 95 ? 10.891 4.055 17.545 1.00 59.06 95 ALA A CA 1
ATOM 727 C C . ALA A 1 95 ? 10.025 3.445 18.667 1.00 59.06 95 ALA A C 1
ATOM 729 O O . ALA A 1 95 ? 9.062 2.736 18.385 1.00 59.06 95 ALA A O 1
ATOM 730 N N . ALA A 1 96 ? 10.319 3.753 19.934 1.00 59.00 96 ALA A N 1
ATOM 731 C CA . ALA A 1 96 ? 9.511 3.298 21.066 1.00 59.00 96 ALA A CA 1
ATOM 732 C C . ALA A 1 96 ? 8.119 3.954 21.084 1.00 59.00 96 ALA A C 1
ATOM 734 O O . ALA A 1 96 ? 7.123 3.286 21.353 1.00 59.00 96 ALA A O 1
ATOM 735 N N . GLN A 1 97 ? 8.040 5.245 20.747 1.00 63.47 97 GLN A N 1
ATOM 736 C CA . GLN A 1 97 ? 6.764 5.954 20.608 1.00 63.47 97 GLN A CA 1
ATOM 737 C C . GLN A 1 97 ? 5.961 5.422 19.419 1.00 63.47 97 GLN A C 1
ATOM 739 O O . GLN A 1 97 ? 4.750 5.260 19.533 1.00 63.47 97 GLN A O 1
ATOM 744 N N . MET A 1 98 ? 6.628 5.080 18.313 1.00 67.75 98 MET A N 1
ATOM 745 C CA . MET A 1 98 ? 5.982 4.437 17.168 1.00 67.75 98 MET A CA 1
ATOM 746 C C . MET A 1 98 ? 5.429 3.051 17.531 1.00 67.75 98 MET A C 1
ATOM 748 O O . MET A 1 98 ? 4.285 2.749 17.200 1.00 67.75 98 MET A O 1
ATOM 752 N N . ALA A 1 99 ? 6.180 2.234 18.277 1.00 67.81 99 ALA A N 1
ATOM 753 C CA . ALA A 1 99 ? 5.720 0.922 18.740 1.00 67.81 99 ALA A CA 1
ATOM 754 C C . ALA A 1 99 ? 4.500 1.018 19.679 1.00 67.81 99 ALA A C 1
ATOM 756 O O . ALA A 1 99 ? 3.483 0.373 19.428 1.00 67.81 99 ALA A O 1
ATOM 757 N N . ALA A 1 100 ? 4.555 1.882 20.700 1.00 71.94 100 ALA A N 1
ATOM 758 C CA . ALA A 1 100 ? 3.417 2.152 21.592 1.00 71.94 100 ALA A CA 1
ATOM 759 C C . ALA A 1 100 ? 2.207 2.733 20.831 1.00 71.94 100 ALA A C 1
ATOM 761 O O . ALA A 1 100 ? 1.039 2.466 21.133 1.00 71.94 100 ALA A O 1
ATOM 762 N N . GLY A 1 101 ? 2.495 3.503 19.789 1.00 79.44 101 GLY A N 1
ATOM 763 C CA . GLY A 1 101 ? 1.524 3.965 18.821 1.00 79.44 101 GLY A CA 1
ATOM 764 C C . GLY A 1 101 ? 0.782 2.827 18.124 1.00 79.44 101 GLY A C 1
ATOM 765 O O . GLY A 1 101 ? -0.447 2.783 18.134 1.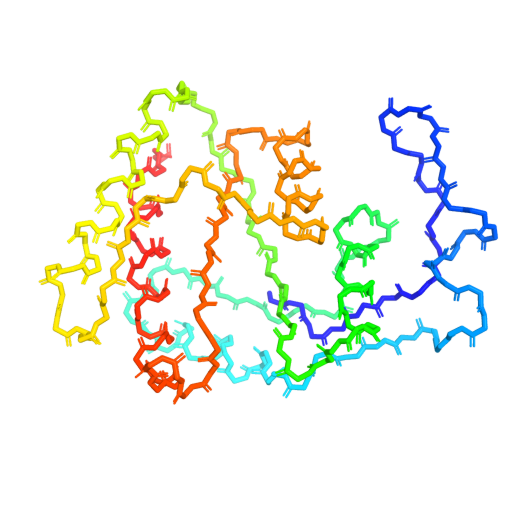00 79.44 101 GLY A O 1
ATOM 766 N N . MET A 1 102 ? 1.514 1.849 17.591 1.00 82.25 102 MET A N 1
ATOM 767 C CA . MET A 1 102 ? 0.916 0.682 16.935 1.00 82.25 102 MET A CA 1
ATOM 768 C C . MET A 1 102 ? 0.125 -0.214 17.900 1.00 82.25 102 MET A C 1
ATOM 770 O O . MET A 1 102 ? -0.887 -0.791 17.496 1.00 82.25 102 MET A O 1
ATOM 774 N N . GLU A 1 103 ? 0.502 -0.286 19.180 1.00 85.50 103 GLU A N 1
ATOM 775 C CA . GLU A 1 103 ? -0.330 -0.929 20.210 1.00 85.50 103 GLU A CA 1
ATOM 776 C C . GLU A 1 103 ? -1.675 -0.211 20.380 1.00 85.50 103 GLU A C 1
ATOM 778 O O . GLU A 1 103 ? -2.726 -0.852 20.458 1.00 85.50 103 GLU A O 1
ATOM 783 N N . THR A 1 104 ? -1.663 1.124 20.368 1.00 86.50 104 THR A N 1
ATOM 784 C CA . THR A 1 104 ? -2.880 1.947 20.435 1.00 86.50 104 THR A CA 1
ATOM 785 C C . THR A 1 104 ? -3.770 1.716 19.213 1.00 86.50 104 THR A C 1
ATOM 787 O O . THR A 1 104 ? -4.985 1.560 19.355 1.00 86.50 104 THR A O 1
ATOM 790 N N . VAL A 1 105 ? -3.171 1.614 18.023 1.00 87.62 105 VAL A N 1
ATOM 791 C CA . VAL A 1 105 ? -3.866 1.289 16.768 1.00 87.62 105 VAL A CA 1
ATOM 792 C C . VAL A 1 105 ? -4.537 -0.083 16.850 1.00 87.62 105 VAL A C 1
ATOM 794 O O . VAL A 1 105 ? -5.737 -0.191 16.589 1.00 87.62 105 VAL A O 1
ATOM 797 N N . CYS A 1 106 ? -3.810 -1.122 17.275 1.00 88.69 106 CYS A N 1
ATOM 798 C CA . CYS A 1 106 ? -4.380 -2.462 17.450 1.00 88.69 106 CYS A CA 1
ATOM 799 C C . CYS A 1 106 ? -5.497 -2.458 18.501 1.00 88.69 106 CYS A C 1
ATOM 801 O O . CYS A 1 106 ? -6.558 -3.038 18.284 1.00 88.69 106 CYS A O 1
ATOM 803 N N . SER A 1 107 ? -5.305 -1.741 19.614 1.00 90.50 107 SER A N 1
ATOM 804 C CA . SER A 1 107 ? -6.324 -1.596 20.656 1.00 90.50 107 SER A CA 1
ATOM 805 C C . SER A 1 107 ? -7.599 -0.934 20.129 1.00 90.50 107 SER A C 1
ATOM 807 O O . SER A 1 107 ? -8.695 -1.357 20.491 1.00 90.50 107 SER A O 1
ATOM 809 N N . ALA A 1 108 ? -7.478 0.072 19.258 1.00 90.56 108 ALA A N 1
ATOM 810 C CA . ALA A 1 108 ? -8.624 0.729 18.637 1.00 90.56 108 ALA A CA 1
ATOM 811 C C . ALA A 1 108 ? -9.419 -0.225 17.734 1.00 90.56 108 ALA A C 1
ATOM 813 O O . ALA A 1 108 ? -10.649 -0.207 17.774 1.00 90.56 108 ALA A O 1
ATOM 814 N N . VAL A 1 109 ? -8.735 -1.079 16.963 1.00 92.12 109 VAL A N 1
ATOM 815 C CA . VAL A 1 109 ? -9.386 -2.119 16.149 1.00 92.12 109 VAL A CA 1
ATOM 816 C C . VAL A 1 109 ? -10.073 -3.149 17.050 1.00 92.12 109 VAL A C 1
ATOM 818 O O . VAL A 1 109 ? -11.276 -3.358 16.911 1.00 92.12 109 VAL A O 1
ATOM 821 N N . ASN A 1 110 ? -9.370 -3.695 18.044 1.00 93.00 110 ASN A N 1
ATOM 822 C CA . ASN A 1 110 ? -9.884 -4.767 18.910 1.00 93.00 110 ASN A CA 1
ATOM 823 C C . ASN A 1 110 ? -11.039 -4.325 19.823 1.00 93.00 110 ASN A C 1
ATOM 825 O O . ASN A 1 110 ? -11.870 -5.138 20.212 1.00 93.00 110 ASN A O 1
ATOM 829 N N . LYS A 1 111 ? -11.100 -3.040 20.196 1.00 93.56 111 LYS A N 1
ATOM 830 C CA . LYS A 1 111 ? -12.209 -2.470 20.986 1.00 93.56 111 LYS A CA 1
ATOM 831 C C . LYS A 1 111 ? -13.401 -2.047 20.133 1.00 93.56 111 LYS A C 1
ATOM 833 O O . LYS A 1 111 ? -14.417 -1.617 20.677 1.00 93.56 111 LYS A O 1
ATOM 838 N N . SER A 1 112 ? -13.267 -2.087 18.812 1.00 92.00 112 SER A N 1
ATOM 839 C CA . SER A 1 112 ? -14.356 -1.745 17.909 1.00 92.00 112 SER A CA 1
ATOM 840 C C . SER A 1 112 ? -15.249 -2.952 17.636 1.00 92.00 112 SER A C 1
ATOM 842 O O . SER A 1 112 ? -14.820 -4.098 17.716 1.00 92.00 112 SER A O 1
ATOM 844 N N . ASN A 1 113 ? -16.482 -2.693 17.206 1.00 90.38 113 ASN A N 1
ATOM 845 C CA . ASN A 1 113 ? -17.424 -3.739 16.802 1.00 90.38 113 ASN A CA 1
ATOM 846 C C . ASN A 1 113 ? -17.191 -4.181 15.341 1.00 90.38 113 ASN A C 1
ATOM 848 O O . ASN A 1 113 ? -18.147 -4.284 14.573 1.00 90.38 113 ASN A O 1
ATOM 852 N N . CYS A 1 114 ? -15.929 -4.326 14.912 1.00 88.25 114 CYS A N 1
ATOM 853 C CA . CYS A 1 114 ? -15.595 -4.727 13.538 1.00 88.25 114 CYS A CA 1
ATOM 854 C C . CYS A 1 114 ? -15.301 -6.225 13.367 1.00 88.25 114 CYS A C 1
ATOM 856 O O . CYS A 1 114 ? -15.114 -6.659 12.230 1.00 88.25 114 CYS A O 1
ATOM 858 N N . ASP A 1 115 ? -15.309 -6.997 14.461 1.00 91.69 115 ASP A N 1
ATOM 859 C CA . ASP A 1 115 ? -15.079 -8.450 14.492 1.00 91.69 115 ASP A CA 1
ATOM 860 C C . ASP A 1 115 ? -13.771 -8.877 13.795 1.00 91.69 115 ASP A C 1
ATOM 862 O O . ASP A 1 115 ? -13.723 -9.885 13.087 1.00 91.69 115 ASP A O 1
ATOM 866 N N . VAL A 1 116 ? -12.715 -8.073 13.959 1.00 93.75 116 VAL A N 1
ATOM 867 C CA . VAL A 1 116 ? -11.361 -8.342 13.462 1.00 93.75 116 VAL A CA 1
ATOM 868 C C . VAL A 1 116 ? -10.373 -8.176 14.604 1.00 93.75 116 VAL A C 1
ATOM 870 O O . VAL A 1 116 ? -10.340 -7.123 15.240 1.00 93.75 116 VAL A O 1
ATOM 873 N N . ASP A 1 117 ? -9.524 -9.181 14.793 1.00 94.25 117 ASP A N 1
ATOM 874 C CA . ASP A 1 117 ? -8.392 -9.094 15.708 1.00 94.25 117 ASP A CA 1
ATOM 875 C C . ASP A 1 117 ? -7.171 -8.490 15.003 1.00 94.25 117 ASP A C 1
ATOM 877 O O . ASP A 1 117 ? -6.750 -8.941 13.933 1.00 94.25 117 ASP A O 1
ATOM 881 N N . ALA A 1 118 ? -6.579 -7.483 15.636 1.00 93.00 118 ALA A N 1
ATOM 882 C CA . ALA A 1 118 ? -5.334 -6.840 15.256 1.00 93.00 118 ALA A CA 1
ATOM 883 C C . ALA A 1 118 ? -4.269 -7.048 16.337 1.00 93.00 118 ALA A C 1
ATOM 885 O O . ALA A 1 118 ? -4.524 -6.931 17.539 1.00 93.00 118 ALA A O 1
ATOM 886 N N . VAL A 1 119 ? -3.044 -7.316 15.892 1.00 90.81 119 VAL A N 1
ATOM 887 C CA . VAL A 1 119 ? -1.872 -7.493 16.751 1.00 90.81 119 VAL A CA 1
ATOM 888 C C . VAL A 1 119 ? -0.687 -6.741 16.167 1.00 90.81 119 VAL A C 1
ATOM 890 O O . VAL A 1 119 ? -0.563 -6.605 14.947 1.00 90.81 119 VAL A O 1
ATOM 893 N N . VAL A 1 120 ? 0.209 -6.281 17.037 1.00 87.12 120 VAL A N 1
ATOM 894 C CA . VAL A 1 120 ? 1.500 -5.751 16.597 1.00 87.12 120 VAL A CA 1
ATOM 895 C C . VAL A 1 120 ? 2.335 -6.918 16.075 1.00 87.12 120 VAL A C 1
ATOM 897 O O . VAL A 1 120 ? 2.570 -7.888 16.795 1.00 87.12 120 VAL A O 1
ATOM 900 N N . SER A 1 121 ? 2.777 -6.828 14.820 1.00 84.00 121 SER A N 1
ATOM 901 C CA . SER A 1 121 ? 3.706 -7.795 14.234 1.00 84.00 121 SER A CA 1
ATOM 902 C C . SER A 1 121 ? 5.136 -7.275 14.327 1.00 84.00 121 SER A C 1
ATOM 904 O O . SER A 1 121 ? 5.414 -6.153 13.911 1.00 84.00 121 SER A O 1
ATOM 906 N N . LEU A 1 122 ? 6.047 -8.116 14.822 1.00 78.25 122 LEU A N 1
ATOM 907 C CA . LEU A 1 122 ? 7.498 -7.901 14.728 1.00 78.25 122 LEU A CA 1
ATOM 908 C C . LEU A 1 122 ? 8.103 -8.555 13.478 1.00 78.25 122 LEU A C 1
ATOM 910 O O . LEU A 1 122 ? 9.299 -8.433 13.233 1.00 78.25 122 LEU A O 1
ATOM 914 N N . ASP A 1 123 ? 7.276 -9.258 12.705 1.00 76.75 123 ASP A N 1
ATOM 915 C CA . ASP A 1 123 ? 7.656 -9.894 11.454 1.00 76.75 123 ASP A CA 1
ATOM 916 C C . ASP A 1 123 ? 6.984 -9.141 10.289 1.00 76.75 123 ASP A C 1
ATOM 918 O O . ASP A 1 123 ? 5.758 -9.234 10.117 1.00 76.75 123 ASP A O 1
ATOM 922 N N . PRO A 1 124 ? 7.741 -8.359 9.497 1.00 68.94 124 PRO A N 1
ATOM 923 C CA . PRO A 1 124 ? 7.247 -7.725 8.277 1.00 68.94 124 PRO A CA 1
ATOM 924 C C . PRO A 1 124 ? 7.116 -8.722 7.114 1.00 68.94 124 PRO A C 1
ATOM 926 O O . PRO A 1 124 ? 6.761 -8.331 6.007 1.00 68.94 124 PRO A O 1
ATOM 929 N N . GLY A 1 125 ? 7.320 -10.015 7.365 1.00 72.31 125 GLY A N 1
ATOM 930 C CA . GLY A 1 125 ? 7.228 -11.087 6.393 1.00 72.31 125 GLY A CA 1
ATOM 931 C C . GLY A 1 125 ? 8.574 -11.344 5.726 1.00 72.31 125 GLY A C 1
ATOM 932 O O . GLY A 1 125 ? 9.639 -11.034 6.247 1.00 72.31 125 GLY A O 1
ATOM 933 N N . ARG A 1 126 ? 8.543 -11.944 4.535 1.00 60.81 126 ARG A N 1
ATOM 934 C CA . ARG A 1 126 ? 9.736 -12.140 3.699 1.00 60.81 126 ARG A CA 1
ATOM 935 C C . ARG A 1 126 ? 9.463 -11.701 2.270 1.00 60.81 126 ARG A C 1
ATOM 937 O O . ARG A 1 126 ? 8.311 -11.535 1.870 1.00 60.81 126 ARG A O 1
ATOM 944 N N . TYR A 1 127 ? 10.534 -11.580 1.491 1.00 69.38 127 TYR A N 1
ATOM 945 C CA . TYR A 1 127 ? 10.496 -11.165 0.090 1.00 69.38 127 TYR A CA 1
ATOM 946 C C . TYR A 1 127 ? 9.895 -9.769 -0.057 1.00 69.38 127 TYR A C 1
ATOM 948 O O . TYR A 1 127 ? 10.489 -8.800 0.398 1.00 69.38 127 TYR A O 1
ATOM 956 N N . LEU A 1 128 ? 8.728 -9.670 -0.690 1.00 62.44 128 LEU A N 1
ATOM 957 C CA . LEU A 1 128 ? 8.115 -8.413 -1.068 1.00 62.44 128 LEU A CA 1
ATOM 958 C C . LEU A 1 128 ? 7.719 -7.583 0.156 1.00 62.44 128 LEU A C 1
ATOM 960 O O . LEU A 1 128 ? 8.044 -6.409 0.197 1.00 62.44 128 LEU A O 1
ATOM 964 N N . CYS A 1 129 ? 7.078 -8.173 1.167 1.00 68.50 129 CYS A N 1
ATOM 965 C CA . CYS A 1 129 ? 6.600 -7.411 2.325 1.00 68.50 129 CYS A CA 1
ATOM 966 C C . CYS A 1 129 ? 7.757 -6.763 3.104 1.00 68.50 129 CYS A C 1
ATOM 968 O O . CYS A 1 129 ? 7.756 -5.551 3.309 1.00 68.50 129 CYS A O 1
ATOM 970 N N . ASP A 1 130 ? 8.784 -7.551 3.436 1.00 73.00 130 ASP A N 1
ATOM 971 C CA . ASP A 1 130 ? 9.974 -7.066 4.143 1.00 73.00 130 ASP A CA 1
ATOM 972 C C . ASP A 1 130 ? 10.784 -6.083 3.290 1.00 73.00 130 ASP A C 1
ATOM 974 O O . ASP A 1 130 ? 11.174 -5.022 3.763 1.00 73.00 130 ASP A O 1
ATOM 978 N N . TYR A 1 131 ? 10.953 -6.361 1.992 1.00 71.62 131 TYR A N 1
ATOM 979 C CA . TYR A 1 131 ? 11.627 -5.439 1.077 1.00 71.62 131 TYR A CA 1
ATOM 980 C C . TYR A 1 131 ? 10.903 -4.091 0.969 1.00 71.62 131 TYR A C 1
ATOM 982 O O . TYR A 1 131 ? 11.551 -3.044 1.008 1.00 71.62 131 TYR A O 1
ATOM 990 N N . ILE A 1 132 ? 9.571 -4.095 0.854 1.00 74.12 132 ILE A N 1
ATOM 991 C CA . ILE A 1 132 ? 8.763 -2.872 0.784 1.00 74.12 132 ILE A CA 1
ATOM 992 C C . ILE A 1 132 ? 8.866 -2.107 2.091 1.00 74.12 132 ILE A C 1
ATOM 994 O O . ILE A 1 132 ? 9.100 -0.898 2.069 1.00 74.12 132 ILE A O 1
ATOM 998 N N . TYR A 1 133 ? 8.703 -2.796 3.219 1.00 81.38 133 TYR A N 1
ATOM 999 C CA . TYR A 1 133 ? 8.749 -2.157 4.521 1.00 81.38 133 TYR A CA 1
ATOM 1000 C C . TYR A 1 133 ? 10.131 -1.570 4.805 1.00 81.38 133 TYR A C 1
ATOM 1002 O O . TYR A 1 133 ? 10.229 -0.390 5.127 1.00 81.38 133 TYR A O 1
ATOM 1010 N N . TYR A 1 134 ? 11.200 -2.337 4.582 1.00 78.56 134 TYR A N 1
ATOM 1011 C CA . TYR A 1 134 ? 12.577 -1.877 4.743 1.00 78.56 134 TYR A CA 1
ATOM 1012 C C . TYR A 1 134 ? 12.886 -0.677 3.847 1.00 78.56 134 TYR A C 1
ATOM 1014 O O . TYR A 1 134 ? 13.415 0.329 4.315 1.00 78.56 134 TYR A O 1
ATOM 1022 N N . THR A 1 135 ? 12.528 -0.752 2.562 1.00 74.81 135 THR A N 1
ATOM 1023 C CA . THR A 1 135 ? 12.745 0.350 1.616 1.00 74.81 135 THR A CA 1
ATOM 1024 C C . THR A 1 135 ? 11.969 1.602 2.032 1.00 74.81 135 THR A C 1
ATOM 1026 O O . THR A 1 135 ? 12.516 2.701 1.993 1.00 74.81 135 THR A O 1
ATOM 1029 N N . SER A 1 136 ? 10.723 1.445 2.484 1.00 77.56 136 SER A N 1
ATOM 1030 C CA . SER A 1 136 ? 9.890 2.559 2.957 1.00 77.56 136 SER A CA 1
ATOM 1031 C C . SER A 1 136 ? 10.471 3.197 4.224 1.00 77.56 136 SER A C 1
ATOM 1033 O O . SER A 1 136 ? 10.641 4.414 4.276 1.00 77.56 136 SER A O 1
ATOM 1035 N N . LEU A 1 137 ? 10.890 2.376 5.197 1.00 76.88 137 LEU A N 1
ATOM 1036 C CA . LEU A 1 137 ? 11.600 2.830 6.395 1.00 76.88 137 LEU A CA 1
ATOM 1037 C C .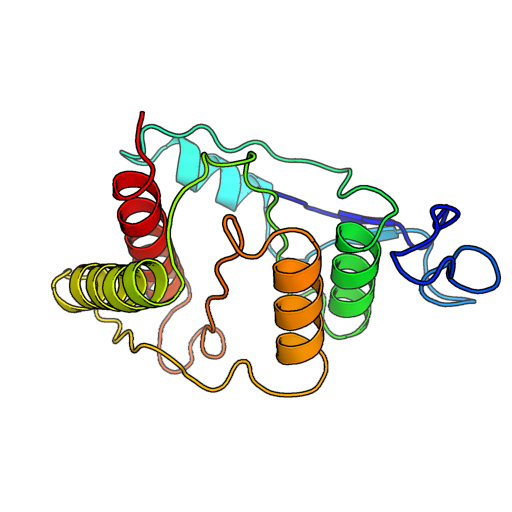 LEU A 1 137 ? 12.907 3.548 6.050 1.00 76.88 137 LEU A C 1
ATOM 1039 O O . LEU A 1 137 ? 13.265 4.514 6.711 1.00 76.88 137 LEU A O 1
ATOM 1043 N N . HIS A 1 138 ? 13.626 3.089 5.025 1.00 74.75 138 HIS A N 1
ATOM 1044 C CA . HIS A 1 138 ? 14.858 3.734 4.590 1.00 74.75 138 HIS A CA 1
ATOM 1045 C C . HIS A 1 138 ? 14.606 5.119 3.979 1.00 74.75 138 HIS A C 1
ATOM 1047 O O . HIS A 1 138 ? 15.413 6.024 4.168 1.00 74.75 138 HIS A O 1
ATOM 1053 N N . ILE A 1 139 ? 13.499 5.290 3.248 1.00 75.19 139 ILE A N 1
ATOM 1054 C CA . ILE A 1 139 ? 13.098 6.589 2.693 1.00 75.19 139 ILE A CA 1
ATOM 1055 C C . ILE A 1 139 ? 12.712 7.544 3.823 1.00 75.19 139 ILE A C 1
ATOM 1057 O O . ILE A 1 139 ? 13.202 8.670 3.869 1.00 75.19 139 ILE A O 1
ATOM 1061 N N . ASN A 1 140 ? 11.823 7.105 4.714 1.00 70.25 140 ASN A N 1
ATOM 1062 C CA . ASN A 1 140 ? 11.436 7.875 5.886 1.00 70.25 140 ASN A CA 1
ATOM 1063 C C . ASN A 1 140 ? 10.906 6.944 6.993 1.00 70.25 140 ASN A C 1
ATOM 1065 O O . ASN A 1 140 ? 9.763 6.472 6.908 1.00 70.25 140 ASN A O 1
ATOM 1069 N N . PRO A 1 141 ? 11.683 6.713 8.065 1.00 71.25 141 PRO A N 1
ATOM 1070 C CA . PRO A 1 141 ? 11.265 5.831 9.146 1.00 71.25 141 PRO A CA 1
ATOM 1071 C C . PRO A 1 141 ? 10.187 6.458 10.039 1.00 71.25 141 PRO A C 1
ATOM 1073 O O . PRO A 1 141 ? 9.535 5.732 10.779 1.00 71.25 141 PRO A O 1
ATOM 1076 N N . PHE A 1 142 ? 9.970 7.774 9.958 1.00 71.88 142 PHE A N 1
ATOM 1077 C CA . PHE A 1 142 ? 8.995 8.514 10.765 1.00 71.88 142 PHE A CA 1
ATOM 1078 C C . PHE A 1 142 ? 7.609 8.609 10.110 1.00 71.88 142 PHE A C 1
ATOM 1080 O O . PHE A 1 142 ? 6.643 8.983 10.766 1.00 71.88 142 PHE A O 1
ATOM 1087 N N . CYS A 1 143 ? 7.496 8.277 8.821 1.00 74.12 143 CYS A N 1
ATOM 1088 C CA . CYS A 1 143 ? 6.251 8.359 8.042 1.00 74.12 143 CYS A CA 1
ATOM 1089 C C . CYS A 1 143 ? 5.841 7.020 7.416 1.00 74.12 143 CYS A C 1
ATOM 1091 O O . CYS A 1 143 ? 5.055 6.991 6.470 1.00 74.12 143 CYS A O 1
ATOM 1093 N N . THR A 1 144 ? 6.384 5.910 7.911 1.00 78.81 144 THR A N 1
ATOM 1094 C CA . THR A 1 144 ? 6.125 4.583 7.353 1.00 78.81 144 THR A CA 1
ATOM 1095 C C . THR A 1 144 ? 5.361 3.734 8.359 1.00 78.81 144 THR A C 1
ATOM 1097 O O . THR A 1 144 ? 5.859 3.441 9.441 1.00 78.81 144 THR A O 1
ATOM 1100 N N . ALA A 1 145 ? 4.174 3.279 7.966 1.00 82.81 145 ALA A N 1
ATOM 1101 C CA . ALA A 1 145 ? 3.431 2.239 8.665 1.00 82.81 145 ALA A CA 1
ATOM 1102 C C . ALA A 1 145 ? 3.169 1.077 7.705 1.00 82.81 145 ALA A C 1
ATOM 1104 O O . ALA A 1 145 ? 2.871 1.286 6.528 1.00 82.81 145 ALA A O 1
ATOM 1105 N N . PHE A 1 146 ? 3.267 -0.151 8.209 1.00 84.50 146 PHE A N 1
ATOM 1106 C CA . PHE A 1 146 ? 3.021 -1.355 7.425 1.00 84.50 146 PHE A CA 1
ATOM 1107 C C . PHE A 1 146 ? 1.963 -2.214 8.111 1.00 84.50 146 PHE A C 1
ATOM 1109 O O . PHE A 1 146 ? 2.092 -2.555 9.285 1.00 84.50 146 PHE A O 1
ATOM 1116 N N . ILE A 1 147 ? 0.901 -2.544 7.376 1.00 87.06 147 ILE A N 1
ATOM 1117 C CA . ILE A 1 147 ? -0.222 -3.338 7.877 1.00 87.06 147 ILE A CA 1
ATOM 1118 C C . ILE A 1 147 ? -0.302 -4.618 7.057 1.00 87.06 147 ILE A C 1
ATOM 1120 O O . ILE A 1 147 ? -0.606 -4.589 5.865 1.00 87.06 147 ILE A O 1
ATOM 1124 N N . HIS A 1 148 ? -0.084 -5.749 7.720 1.00 85.81 148 HIS A N 1
ATOM 1125 C CA . HIS A 1 148 ? -0.442 -7.040 7.158 1.00 85.81 148 HIS A CA 1
ATOM 1126 C C . HIS A 1 148 ? -1.942 -7.267 7.267 1.00 85.81 148 HIS A C 1
ATOM 1128 O O . HIS A 1 148 ? -2.544 -7.055 8.319 1.00 85.81 148 HIS A O 1
ATOM 1134 N N . VAL A 1 149 ? -2.526 -7.768 6.186 1.00 85.69 149 VAL A N 1
ATOM 1135 C CA . VAL A 1 149 ? -3.906 -8.244 6.175 1.00 85.69 149 VAL A CA 1
ATOM 1136 C C . VAL A 1 149 ? -3.922 -9.704 5.729 1.00 85.69 149 VAL A C 1
ATOM 1138 O O . VAL A 1 149 ? -3.145 -10.079 4.844 1.00 85.69 149 VAL A O 1
ATOM 1141 N N . PRO A 1 150 ? -4.765 -10.553 6.336 1.00 82.44 150 PRO A N 1
ATOM 1142 C CA . PRO A 1 150 ? -4.916 -11.931 5.896 1.00 82.44 150 PRO A CA 1
ATOM 1143 C C . PRO A 1 150 ? -5.608 -11.990 4.520 1.00 82.44 150 PRO A C 1
ATOM 1145 O O . PRO A 1 150 ? -6.115 -10.973 4.031 1.00 82.44 150 PRO A O 1
ATOM 1148 N N . PRO A 1 151 ? -5.635 -13.163 3.861 1.00 79.44 151 PRO A N 1
ATOM 1149 C CA . PRO A 1 151 ? -6.313 -13.318 2.579 1.00 79.44 151 PRO A CA 1
ATOM 1150 C C . PRO A 1 151 ? -7.772 -12.826 2.605 1.00 79.44 151 PRO A C 1
ATOM 1152 O O . PRO A 1 151 ? -8.497 -12.970 3.587 1.00 79.44 151 PRO A O 1
ATOM 1155 N N . LEU A 1 152 ? -8.241 -12.245 1.499 1.00 76.12 152 LEU A N 1
ATOM 1156 C CA . LEU A 1 152 ? -9.628 -11.784 1.419 1.00 76.12 152 LEU A CA 1
ATOM 1157 C C . LEU A 1 152 ? -10.603 -12.948 1.632 1.00 76.12 152 LEU A C 1
ATOM 1159 O O . LEU A 1 152 ? -10.463 -14.007 1.021 1.00 76.12 152 LEU A O 1
ATOM 1163 N N . ASN A 1 153 ? -11.621 -12.709 2.462 1.00 78.44 153 ASN A N 1
ATOM 1164 C CA . ASN A 1 153 ? -12.629 -13.688 2.873 1.00 78.44 153 ASN A CA 1
ATOM 1165 C C . ASN A 1 153 ? -12.076 -14.867 3.695 1.00 78.44 153 ASN A C 1
ATOM 1167 O O . ASN A 1 153 ? -12.785 -15.859 3.858 1.00 78.44 153 ASN A O 1
ATOM 1171 N N . GLN A 1 154 ? -10.845 -14.771 4.219 1.00 87.06 154 GLN A N 1
ATOM 1172 C CA . GLN A 1 154 ? -10.237 -15.772 5.102 1.00 87.06 154 GLN A CA 1
ATOM 1173 C C . GLN A 1 154 ? 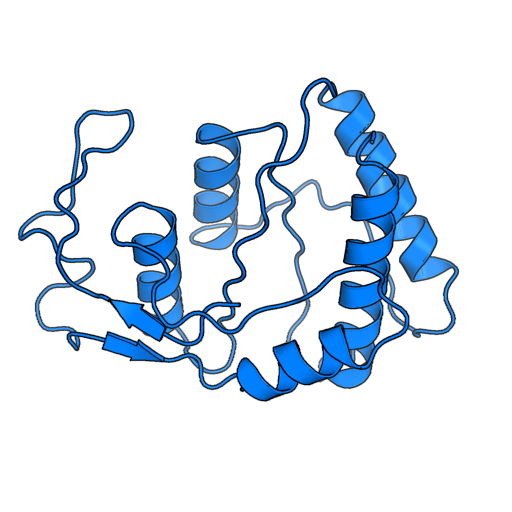-9.222 -15.135 6.077 1.00 87.06 154 GLN A C 1
ATOM 1175 O O . GLN A 1 154 ? -8.152 -14.719 5.645 1.00 87.06 154 GLN A O 1
ATOM 1180 N N . PRO A 1 155 ? -9.464 -15.096 7.398 1.00 92.75 155 PRO A N 1
ATOM 1181 C CA . PRO A 1 155 ? -10.673 -15.508 8.117 1.00 92.75 155 PRO A CA 1
ATOM 1182 C C . PRO A 1 155 ? -11.785 -14.446 8.078 1.00 92.75 155 PRO A C 1
ATOM 1184 O O . PRO A 1 155 ? -12.910 -14.718 8.483 1.00 92.75 155 PRO A O 1
ATOM 1187 N N . TYR A 1 156 ? -11.484 -13.247 7.576 1.00 90.50 156 TYR A N 1
ATOM 1188 C CA . TYR A 1 156 ? -12.380 -12.095 7.610 1.00 90.50 156 TYR A CA 1
ATOM 1189 C C . TYR A 1 156 ? -12.908 -11.756 6.221 1.00 90.50 156 TYR A C 1
ATOM 1191 O O . TYR A 1 156 ? -12.185 -11.823 5.225 1.00 90.50 156 TYR A O 1
ATOM 1199 N N . THR A 1 157 ? -14.165 -11.327 6.150 1.00 86.75 157 THR A N 1
ATOM 1200 C CA . THR A 1 157 ? -14.753 -10.807 4.910 1.00 86.75 157 THR A CA 1
ATOM 1201 C C . THR A 1 157 ? -14.028 -9.545 4.439 1.00 86.75 157 THR A C 1
ATOM 1203 O O . THR A 1 157 ? -13.478 -8.785 5.238 1.00 86.75 157 THR A O 1
ATOM 1206 N N . ALA A 1 158 ? -14.096 -9.255 3.136 1.00 80.69 158 ALA A N 1
ATOM 1207 C CA . ALA A 1 158 ? -13.564 -8.002 2.592 1.00 80.69 158 ALA A CA 1
ATOM 1208 C C . ALA A 1 158 ? -14.138 -6.754 3.297 1.00 80.69 158 ALA A C 1
ATOM 1210 O O . ALA A 1 158 ? -13.426 -5.772 3.498 1.00 80.69 158 ALA A O 1
ATOM 1211 N N . ARG A 1 159 ? -15.411 -6.801 3.721 1.00 83.50 159 ARG A N 1
ATOM 1212 C CA . ARG A 1 159 ? -16.052 -5.713 4.475 1.00 83.50 159 ARG A CA 1
ATOM 1213 C C . ARG A 1 159 ? -15.449 -5.554 5.870 1.00 83.50 159 ARG A C 1
ATOM 1215 O O . ARG A 1 159 ? -15.148 -4.428 6.248 1.00 83.50 159 ARG A O 1
ATOM 1222 N N . GLN A 1 160 ? -15.272 -6.648 6.610 1.00 88.75 160 GLN A N 1
ATOM 1223 C CA . GLN A 1 160 ? -14.637 -6.619 7.933 1.00 88.75 160 GLN A CA 1
ATOM 1224 C C . GLN A 1 160 ? -13.216 -6.057 7.844 1.00 88.75 160 GLN A C 1
ATOM 1226 O O . GLN A 1 160 ? -12.895 -5.107 8.553 1.00 88.75 160 GLN A O 1
ATOM 1231 N N . LEU A 1 161 ? -12.407 -6.546 6.896 1.00 88.69 161 LEU A N 1
ATOM 1232 C CA . LEU A 1 161 ? -11.053 -6.032 6.670 1.00 88.69 161 LEU A CA 1
ATOM 1233 C C . LEU A 1 161 ? -11.050 -4.546 6.310 1.00 88.69 161 LEU A C 1
ATOM 1235 O O . LEU A 1 161 ? -10.284 -3.785 6.890 1.00 88.69 161 LEU A O 1
ATOM 1239 N N . ALA A 1 162 ? -11.926 -4.103 5.406 1.00 85.25 162 ALA A N 1
ATOM 1240 C CA . ALA A 1 162 ? -12.017 -2.690 5.043 1.00 85.25 162 ALA A CA 1
ATOM 1241 C C . ALA A 1 162 ? -12.369 -1.800 6.250 1.00 85.25 162 ALA A C 1
ATOM 1243 O O . ALA A 1 162 ? -11.795 -0.724 6.413 1.00 85.25 162 ALA A O 1
ATOM 1244 N N . VAL A 1 163 ? -13.284 -2.252 7.115 1.00 86.38 163 VAL A N 1
ATOM 1245 C CA . VAL A 1 163 ? -13.645 -1.533 8.346 1.00 86.38 163 VAL A CA 1
ATOM 1246 C C . VAL A 1 163 ? -12.473 -1.510 9.330 1.00 86.38 163 VAL A C 1
ATOM 1248 O O . VAL A 1 163 ? -12.160 -0.443 9.853 1.00 86.38 163 VAL A O 1
ATOM 1251 N N . ALA A 1 164 ? -11.790 -2.635 9.543 1.00 89.75 164 ALA A N 1
ATOM 1252 C CA . ALA A 1 164 ? -10.637 -2.715 10.438 1.00 89.75 164 ALA A CA 1
ATOM 1253 C C . ALA A 1 164 ? -9.478 -1.822 9.968 1.00 89.75 164 ALA A C 1
ATOM 1255 O O . ALA A 1 164 ? -8.953 -1.030 10.748 1.00 89.75 164 ALA A O 1
ATOM 1256 N N . ILE A 1 165 ? -9.135 -1.867 8.676 1.00 89.62 165 ILE A N 1
ATOM 1257 C CA . ILE A 1 165 ? -8.104 -1.008 8.072 1.00 89.62 165 ILE A CA 1
ATOM 1258 C C . ILE A 1 165 ? -8.489 0.467 8.212 1.00 89.62 165 ILE A C 1
ATOM 1260 O O . ILE A 1 165 ? -7.649 1.288 8.571 1.00 89.62 165 ILE A O 1
ATOM 1264 N N . ARG A 1 166 ? -9.765 0.818 7.996 1.00 86.12 166 ARG A N 1
ATOM 1265 C CA . ARG A 1 166 ? -10.260 2.185 8.216 1.00 86.12 166 ARG A CA 1
ATOM 1266 C C . ARG A 1 166 ? -10.033 2.635 9.660 1.00 86.12 166 ARG A C 1
ATOM 1268 O O . ARG A 1 166 ? -9.568 3.749 9.878 1.00 86.12 166 ARG A O 1
ATOM 1275 N N . ILE A 1 167 ? -10.366 1.794 10.636 1.00 89.06 167 ILE A N 1
ATOM 1276 C CA . ILE A 1 167 ? -10.181 2.106 12.059 1.00 89.06 167 ILE A CA 1
ATOM 1277 C C . ILE A 1 167 ? -8.696 2.263 12.384 1.00 89.06 167 ILE A C 1
ATOM 1279 O O . ILE A 1 167 ? -8.331 3.217 13.068 1.00 89.06 167 ILE A O 1
ATOM 1283 N N . ALA A 1 168 ? -7.847 1.385 11.846 1.00 88.75 168 ALA A N 1
ATOM 1284 C CA . ALA A 1 168 ? -6.406 1.462 12.029 1.00 88.75 168 ALA A CA 1
ATOM 1285 C C . ALA A 1 168 ? -5.832 2.776 11.478 1.00 88.75 168 ALA A C 1
ATOM 1287 O O . ALA A 1 168 ? -5.109 3.477 12.181 1.00 88.75 168 ALA A O 1
ATOM 1288 N N . ILE A 1 169 ? -6.213 3.153 10.253 1.00 86.62 169 ILE A N 1
ATOM 1289 C CA . ILE A 1 169 ? -5.801 4.414 9.624 1.00 86.62 169 ILE A CA 1
ATOM 1290 C C . ILE A 1 169 ? -6.247 5.609 10.470 1.00 86.62 169 ILE A C 1
ATOM 1292 O O . ILE A 1 169 ? -5.418 6.439 10.829 1.00 86.62 169 ILE A O 1
ATOM 1296 N N . LEU A 1 170 ? -7.522 5.662 10.869 1.00 85.50 170 LEU A N 1
ATOM 1297 C CA . LEU A 1 170 ? -8.050 6.727 11.730 1.00 85.50 170 LEU A CA 1
ATOM 1298 C C . LEU A 1 170 ? -7.318 6.827 13.073 1.00 85.50 170 LEU A C 1
ATOM 1300 O O . LEU A 1 170 ? -7.113 7.928 13.577 1.00 85.50 170 LEU A O 1
ATOM 1304 N N . ALA A 1 171 ? -6.939 5.694 13.667 1.00 86.12 171 ALA A N 1
ATOM 1305 C CA . ALA A 1 171 ? -6.167 5.679 14.902 1.00 86.12 171 ALA A CA 1
ATOM 1306 C C . ALA A 1 171 ? -4.755 6.248 14.692 1.00 86.12 171 ALA A C 1
ATOM 1308 O O . ALA A 1 171 ? -4.334 7.082 15.488 1.00 86.12 171 ALA A O 1
ATOM 1309 N N . MET A 1 172 ? -4.072 5.870 13.604 1.00 85.38 172 MET A N 1
ATOM 1310 C CA . MET A 1 172 ? -2.746 6.403 13.260 1.00 85.38 172 MET A CA 1
ATOM 1311 C C . MET A 1 172 ? -2.781 7.914 13.018 1.00 85.38 172 MET A C 1
ATOM 1313 O O . MET A 1 172 ? -1.919 8.638 13.501 1.00 85.38 172 MET A O 1
ATOM 1317 N N . LEU A 1 173 ? -3.806 8.412 12.327 1.00 81.12 173 LEU A N 1
ATOM 1318 C CA . LEU A 1 173 ? -3.939 9.837 12.013 1.00 81.12 173 LEU A CA 1
ATOM 1319 C C . LEU A 1 173 ? -4.121 10.710 13.255 1.00 81.12 173 LEU A C 1
ATOM 1321 O O . LEU A 1 173 ? -3.576 11.802 13.309 1.00 81.12 173 LEU A O 1
ATOM 1325 N N . ARG A 1 174 ? -4.824 10.218 14.283 1.00 80.56 174 ARG A N 1
ATOM 1326 C CA . ARG A 1 174 ? -4.969 10.928 15.570 1.00 80.56 174 ARG A CA 1
ATOM 1327 C C . ARG A 1 174 ? -3.660 11.067 16.344 1.00 80.56 174 ARG A C 1
ATOM 1329 O O . ARG A 1 174 ? -3.607 11.830 17.300 1.00 80.56 174 ARG A O 1
ATOM 1336 N N . MET A 1 175 ? -2.651 10.276 15.998 1.00 73.12 175 MET A N 1
ATOM 1337 C CA . MET A 1 175 ? -1.334 10.337 16.625 1.00 73.12 175 MET A CA 1
ATOM 1338 C C . MET A 1 175 ? -0.398 11.312 15.910 1.00 73.12 175 MET A C 1
ATOM 1340 O O . MET A 1 175 ? 0.691 11.582 16.414 1.00 73.12 175 MET A O 1
ATOM 1344 N N . VAL A 1 176 ? -0.804 11.828 14.748 1.00 66.62 176 VAL A N 1
ATOM 1345 C CA . VAL A 1 176 ? -0.071 12.877 14.048 1.00 66.62 176 VAL A CA 1
ATOM 1346 C C . VAL A 1 176 ? -0.388 14.204 14.746 1.00 66.62 176 VAL A C 1
ATOM 1348 O O . VAL A 1 176 ? -1.565 14.524 14.903 1.00 66.62 176 VAL A O 1
ATOM 1351 N N . PRO A 1 177 ? 0.624 14.952 15.209 1.00 60.69 177 PRO A N 1
ATOM 1352 C CA . PRO A 1 177 ? 0.425 16.263 15.801 1.00 60.69 177 PRO A CA 1
ATOM 1353 C C . PRO A 1 177 ? 0.049 17.269 14.705 1.00 60.69 177 PRO A C 1
ATOM 1355 O O . PRO A 1 177 ? 0.563 17.163 13.586 1.00 60.69 177 PRO A O 1
ATOM 1358 N N . ASP A 1 178 ? -0.834 18.210 15.055 1.00 54.34 178 ASP A N 1
ATOM 1359 C CA . ASP A 1 178 ? -1.286 19.313 14.189 1.00 54.34 178 ASP A CA 1
ATOM 1360 C C . ASP A 1 178 ? -0.120 20.101 13.560 1.00 54.34 178 ASP A C 1
ATOM 1362 O O . ASP A 1 178 ? 0.892 20.349 14.263 1.00 54.34 178 ASP A O 1
#

Secondary structure (DSSP, 8-state):
-B-EEESS---S--TTS---GGGSSSTTS-SEEE-SS-HHHHHHHHHTTT-S-----BS---SSHHHHHHHHHHHH-TTS--B-----------HHHHHHHHHHHHHHHHTSTT-------S---STHHHHHHHHHHHH-TTS------PPTTSSS-HHHHHHHHHHHHHHHHTTS--